Protein AF-A0A6G3DF22-F1 (afdb_monomer_lite)

Secondary structure (DSSP, 8-state):
---HHHHHHHHHHHHHHHHHHHHHHT-GGGGGG------HHHHHHHHHHTTSTTSSGGG--HHHHHHHHHHHHHHHHHHHHHHHTT----GGGG--------

Foldseek 3Di:
DPDPVVVVVVVVVVLVVVLCVCQVVVVVVCVVSHDDDDDCVVVVVCVLQPPHLVNDPVSDDPVQVVVQVVVLVVQQVVVVVCVVVVNDDDPCSNRRHRDDDD

pLDDT: mean 96.79, std 4.14, range [60.28, 98.56]

Structure (mmCIF, N/CA/C/O backbone):
data_AF-A0A6G3DF22-F1
#
_entry.id   AF-A0A6G3DF22-F1
#
loop_
_atom_site.group_PDB
_atom_site.id
_atom_site.type_symbol
_atom_site.label_atom_id
_atom_site.label_alt_id
_atom_site.label_comp_id
_atom_site.label_asym_id
_atom_site.label_entity_id
_atom_site.label_seq_id
_atom_site.pdbx_PDB_ins_code
_atom_site.Cartn_x
_atom_site.Cartn_y
_atom_site.Cartn_z
_atom_site.occupancy
_atom_site.B_iso_or_equiv
_atom_site.auth_seq_id
_atom_site.auth_comp_id
_atom_site.auth_asym_id
_atom_site.auth_atom_id
_atom_site.pdbx_PDB_model_num
ATOM 1 N N . GLU A 1 1 ? 31.632 -1.749 -29.459 1.00 60.28 1 GLU A N 1
ATOM 2 C CA . GLU A 1 1 ? 31.297 -2.636 -28.327 1.00 60.28 1 GLU A CA 1
ATOM 3 C C . GLU A 1 1 ? 31.642 -4.066 -28.726 1.00 60.28 1 GLU A C 1
ATOM 5 O O . GLU A 1 1 ? 31.122 -4.521 -29.737 1.00 60.28 1 GLU A O 1
ATOM 10 N N . ALA A 1 2 ? 32.613 -4.696 -28.055 1.00 81.75 2 ALA A N 1
ATOM 11 C CA . ALA A 1 2 ? 33.258 -5.930 -28.532 1.0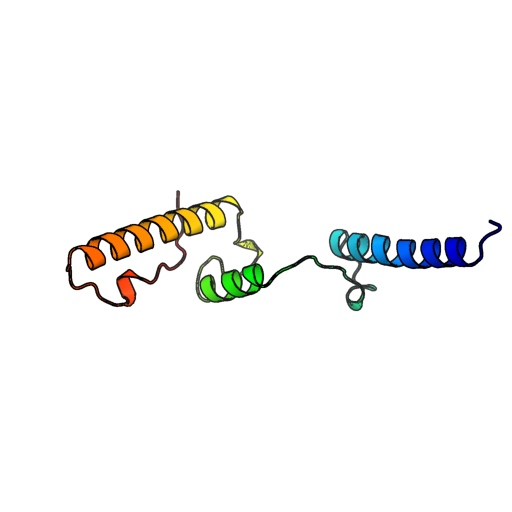0 81.75 2 ALA A CA 1
ATOM 12 C C . ALA A 1 2 ? 32.647 -7.225 -27.968 1.00 81.75 2 ALA A C 1
ATOM 14 O O . ALA A 1 2 ? 32.858 -8.284 -28.548 1.00 81.75 2 ALA A O 1
ATOM 15 N N . ASP A 1 3 ? 31.877 -7.147 -26.876 1.00 94.69 3 ASP A N 1
ATOM 16 C CA . ASP A 1 3 ? 31.171 -8.294 -26.297 1.00 94.69 3 ASP A CA 1
ATOM 17 C C . ASP A 1 3 ? 29.690 -8.301 -26.734 1.00 94.69 3 ASP A C 1
ATOM 19 O O . ASP A 1 3 ? 28.911 -7.439 -26.303 1.00 94.69 3 ASP A O 1
ATOM 23 N N . PRO A 1 4 ? 29.264 -9.274 -27.562 1.00 95.94 4 PRO A N 1
ATOM 24 C CA . PRO A 1 4 ? 27.869 -9.423 -27.967 1.00 95.94 4 PRO A CA 1
ATOM 25 C C . PRO A 1 4 ? 26.901 -9.610 -26.790 1.00 95.94 4 PRO A C 1
ATOM 27 O O . PRO A 1 4 ? 25.755 -9.162 -26.870 1.00 95.94 4 PRO A O 1
ATOM 30 N N . ARG A 1 5 ? 27.337 -10.233 -25.684 1.00 96.62 5 ARG A N 1
ATOM 31 C CA . ARG A 1 5 ? 26.498 -10.417 -24.488 1.00 96.62 5 ARG A CA 1
ATOM 32 C C . ARG A 1 5 ? 26.262 -9.097 -23.774 1.00 96.62 5 ARG A C 1
ATOM 34 O O . ARG A 1 5 ? 25.133 -8.826 -23.367 1.00 96.62 5 ARG A O 1
ATOM 41 N N . HIS A 1 6 ? 27.292 -8.260 -23.673 1.00 96.12 6 HIS A N 1
ATOM 42 C CA . HIS A 1 6 ? 27.157 -6.923 -23.107 1.00 96.12 6 HIS A CA 1
ATOM 43 C C . HIS A 1 6 ? 26.160 -6.074 -23.905 1.00 96.12 6 HIS A C 1
ATOM 45 O O . HIS A 1 6 ? 25.215 -5.532 -23.330 1.00 96.12 6 HIS A O 1
ATOM 51 N N . ARG A 1 7 ? 26.288 -6.057 -25.238 1.00 95.69 7 ARG A N 1
ATOM 52 C CA . ARG A 1 7 ? 25.348 -5.345 -26.116 1.00 95.69 7 ARG A CA 1
ATOM 53 C C . ARG A 1 7 ? 23.905 -5.833 -25.932 1.00 95.69 7 ARG A C 1
ATOM 55 O O . ARG A 1 7 ? 22.986 -5.021 -25.850 1.00 95.69 7 ARG A O 1
ATOM 62 N N . MET A 1 8 ? 23.693 -7.147 -25.822 1.00 97.69 8 MET A N 1
ATOM 63 C CA . MET A 1 8 ? 22.368 -7.724 -25.560 1.00 97.69 8 MET A CA 1
ATOM 64 C C . MET A 1 8 ? 21.807 -7.287 -24.197 1.00 97.69 8 MET A C 1
ATOM 66 O O . MET A 1 8 ? 20.649 -6.878 -24.107 1.00 97.69 8 MET A O 1
ATOM 70 N N . ALA A 1 9 ? 22.631 -7.299 -23.146 1.00 97.94 9 ALA A N 1
ATOM 71 C CA . ALA A 1 9 ? 22.222 -6.844 -21.820 1.00 97.94 9 ALA A CA 1
ATOM 72 C C . ALA A 1 9 ? 21.802 -5.364 -21.817 1.00 97.94 9 ALA A C 1
ATOM 74 O O . ALA A 1 9 ? 20.840 -5.005 -21.137 1.00 97.94 9 ALA A O 1
ATOM 75 N N . LEU A 1 10 ? 22.467 -4.501 -22.595 1.00 97.06 10 LEU A N 1
ATOM 76 C CA . LEU A 1 10 ? 22.072 -3.095 -22.733 1.00 97.06 10 LEU A CA 1
ATOM 77 C C . LEU A 1 10 ? 20.679 -2.937 -23.358 1.00 97.06 10 LEU A C 1
ATOM 79 O O . LEU A 1 10 ? 19.885 -2.137 -22.863 1.00 97.06 10 LEU A O 1
ATOM 83 N N . VAL A 1 11 ? 20.349 -3.737 -24.376 1.00 97.31 11 VAL A N 1
ATOM 84 C CA . VAL A 1 11 ? 19.007 -3.747 -24.985 1.00 97.31 11 VAL A CA 1
ATOM 85 C C . VAL A 1 11 ? 17.944 -4.200 -23.975 1.00 97.31 11 VAL A C 1
ATOM 87 O O . VAL A 1 11 ? 16.896 -3.566 -23.860 1.00 97.31 11 VAL A O 1
ATOM 90 N N . PHE A 1 12 ? 18.215 -5.236 -23.173 1.00 98.19 12 PHE A N 1
ATOM 91 C CA . PHE A 1 12 ? 17.284 -5.673 -22.122 1.00 98.19 12 PHE A CA 1
ATOM 92 C C . PHE A 1 12 ? 17.109 -4.621 -21.023 1.00 98.19 12 PHE A C 1
ATOM 94 O O . PHE A 1 12 ? 15.989 -4.351 -20.588 1.00 98.19 12 PHE A O 1
ATOM 101 N N . ARG A 1 13 ? 18.198 -3.972 -20.599 1.00 97.81 13 ARG A N 1
ATOM 102 C CA . ARG A 1 13 ? 18.151 -2.891 -19.605 1.00 97.81 13 ARG A CA 1
ATOM 103 C C . ARG A 1 13 ? 17.375 -1.678 -20.099 1.00 97.81 13 ARG A C 1
ATOM 105 O O . ARG A 1 13 ? 16.715 -1.037 -19.285 1.00 97.81 13 ARG A O 1
ATOM 112 N N . TRP A 1 14 ? 17.419 -1.375 -21.398 1.00 97.94 14 TRP A N 1
ATOM 113 C CA . TRP A 1 14 ? 16.572 -0.335 -21.977 1.00 97.94 14 TRP A CA 1
ATOM 114 C C . TRP A 1 14 ? 15.089 -0.644 -21.750 1.00 97.94 14 TRP A C 1
ATOM 116 O O . TRP A 1 14 ? 14.366 0.234 -21.285 1.00 97.94 14 TRP A O 1
ATOM 126 N N . TYR A 1 15 ? 14.648 -1.882 -21.993 1.00 98.19 15 TYR A N 1
ATOM 127 C CA . TYR A 1 15 ? 13.255 -2.273 -21.765 1.00 98.19 15 TYR A CA 1
ATOM 128 C C . TYR A 1 15 ? 12.890 -2.231 -20.277 1.00 98.19 15 TYR A C 1
ATOM 130 O O . TYR A 1 15 ? 11.910 -1.592 -19.907 1.00 98.19 15 TYR A O 1
ATOM 138 N N . LEU A 1 16 ? 13.715 -2.825 -19.408 1.00 97.62 16 LEU A N 1
ATOM 139 C CA . LEU A 1 16 ? 13.482 -2.814 -17.958 1.00 97.62 16 LEU A CA 1
ATOM 140 C C . LEU A 1 16 ? 13.405 -1.379 -17.407 1.00 97.62 16 LEU A C 1
ATOM 142 O O . LEU A 1 16 ? 12.473 -1.046 -16.684 1.00 97.62 16 LEU A O 1
ATOM 146 N N . GLY A 1 17 ? 14.318 -0.493 -17.811 1.00 96.75 17 GLY A N 1
ATOM 147 C CA . GLY A 1 17 ? 14.272 0.916 -17.412 1.00 96.75 17 GLY A CA 1
ATOM 148 C C . GLY A 1 17 ? 13.067 1.669 -17.987 1.00 96.75 17 GLY A C 1
ATOM 149 O O . GLY A 1 17 ? 12.440 2.466 -17.288 1.00 96.75 17 GLY A O 1
ATOM 150 N N . SER A 1 18 ? 12.714 1.405 -19.247 1.00 98.00 18 SER A N 1
ATOM 151 C CA . SER A 1 18 ? 11.594 2.078 -19.916 1.00 98.00 18 SER A CA 1
ATOM 152 C C . SER A 1 18 ? 10.239 1.629 -19.367 1.00 98.00 18 SER A C 1
ATOM 154 O O . SER A 1 18 ? 9.378 2.476 -19.164 1.00 98.00 18 SER A O 1
ATOM 156 N N . SER A 1 19 ? 10.078 0.347 -19.026 1.00 98.00 19 SER A N 1
ATOM 157 C CA . SER A 1 19 ? 8.850 -0.225 -18.447 1.00 98.00 19 SER A CA 1
ATOM 158 C C . SER A 1 19 ? 8.407 0.461 -17.148 1.00 98.00 19 SER A C 1
ATOM 160 O O . SER A 1 19 ? 7.218 0.720 -16.951 1.00 98.00 19 SER A O 1
ATOM 162 N N . SER A 1 20 ? 9.364 0.841 -16.294 1.00 97.25 20 SER A N 1
ATOM 163 C CA . SER A 1 20 ? 9.109 1.652 -15.097 1.00 97.25 20 SER A CA 1
ATOM 164 C C . SER A 1 20 ? 8.759 3.101 -15.456 1.00 97.25 20 SER A C 1
ATOM 166 O O . SER A 1 20 ? 7.819 3.675 -14.909 1.00 97.25 20 SER A O 1
ATOM 168 N N . ARG A 1 21 ? 9.487 3.708 -16.406 1.00 97.56 21 ARG A N 1
ATOM 169 C CA . ARG A 1 21 ? 9.238 5.093 -16.842 1.00 97.56 21 ARG A CA 1
ATOM 170 C C . ARG A 1 21 ? 7.848 5.258 -17.458 1.00 97.56 21 ARG A C 1
ATOM 172 O O . ARG A 1 21 ? 7.166 6.215 -17.115 1.00 97.56 21 ARG A O 1
ATOM 179 N N . TRP A 1 22 ? 7.428 4.336 -18.323 1.00 98.31 22 TRP A N 1
ATOM 180 C CA . TRP A 1 22 ? 6.117 4.371 -18.975 1.00 98.31 22 TRP A CA 1
ATOM 181 C C . TRP A 1 22 ? 4.969 4.325 -17.968 1.00 98.31 22 TRP A C 1
ATOM 183 O O . TRP A 1 22 ? 3.986 5.040 -18.151 1.00 98.31 22 TRP A O 1
ATOM 193 N N . ALA A 1 23 ? 5.117 3.552 -16.888 1.00 97.56 23 ALA A N 1
ATOM 194 C CA . ALA A 1 23 ? 4.143 3.514 -15.804 1.00 97.56 23 ALA A CA 1
ATOM 195 C C . ALA A 1 23 ? 4.057 4.856 -15.054 1.00 97.56 23 ALA A C 1
ATOM 197 O O . ALA A 1 23 ? 2.960 5.322 -14.764 1.00 97.56 23 ALA A O 1
ATOM 198 N N . ILE A 1 24 ? 5.199 5.503 -14.783 1.00 96.94 24 ILE A N 1
ATOM 199 C CA . ILE A 1 24 ? 5.265 6.804 -14.091 1.00 96.94 24 ILE A CA 1
ATOM 200 C C . ILE A 1 24 ? 4.646 7.922 -14.936 1.00 96.94 24 ILE A C 1
ATOM 202 O O . ILE A 1 24 ? 3.907 8.752 -14.414 1.00 96.94 24 ILE A O 1
ATOM 206 N N . THR A 1 25 ? 4.957 7.966 -16.233 1.00 97.50 25 THR A N 1
ATOM 207 C CA . THR A 1 25 ? 4.470 9.027 -17.128 1.00 97.50 25 THR A CA 1
ATOM 208 C C . THR A 1 25 ? 3.066 8.764 -17.666 1.00 97.50 25 THR A C 1
ATOM 210 O O . THR A 1 25 ? 2.506 9.636 -18.321 1.00 97.50 25 THR A O 1
ATOM 213 N N . GLY A 1 26 ? 2.505 7.572 -17.437 1.00 96.50 26 GLY A N 1
ATOM 214 C CA . GLY A 1 26 ? 1.188 7.193 -17.944 1.00 96.50 26 GLY A CA 1
ATOM 215 C C . GLY A 1 26 ? 1.142 7.026 -19.466 1.00 96.50 26 GLY A C 1
ATOM 216 O O . GLY A 1 26 ? 0.140 7.373 -20.088 1.00 96.50 26 GLY A O 1
ATOM 217 N N . GLU A 1 27 ? 2.209 6.501 -20.085 1.00 97.44 27 GLU A N 1
ATOM 218 C CA . GLU A 1 27 ? 2.245 6.250 -21.534 1.00 97.44 27 GLU A CA 1
ATOM 219 C C . GLU A 1 27 ? 1.242 5.152 -21.917 1.00 97.44 27 GLU A C 1
ATOM 221 O O . GLU A 1 27 ? 1.507 3.956 -21.759 1.00 97.44 27 GLU A O 1
ATOM 226 N N . SER A 1 28 ? 0.051 5.554 -22.357 1.00 96.94 28 SER A N 1
ATOM 227 C CA . SER A 1 28 ? -1.081 4.646 -22.565 1.00 96.94 28 SER A CA 1
ATOM 228 C C . SER A 1 28 ? -0.826 3.590 -23.644 1.00 96.94 28 SER A C 1
ATOM 230 O O . SER A 1 28 ? -1.284 2.454 -23.493 1.00 96.94 28 SER A O 1
ATOM 232 N N . ALA A 1 29 ? -0.023 3.903 -24.670 1.00 97.94 29 ALA A N 1
ATOM 233 C CA . ALA A 1 29 ? 0.326 2.955 -25.730 1.00 97.94 29 ALA A CA 1
ATOM 234 C C . ALA A 1 29 ? 1.187 1.784 -25.220 1.00 97.94 29 ALA A C 1
ATOM 236 O O . ALA A 1 29 ? 1.285 0.749 -25.875 1.00 97.94 29 ALA A O 1
ATOM 237 N N . ARG A 1 30 ? 1.801 1.937 -24.039 1.00 97.69 30 ARG A N 1
ATOM 238 C CA . ARG A 1 30 ? 2.687 0.956 -23.395 1.00 97.69 30 ARG A CA 1
ATOM 239 C C . ARG A 1 30 ? 2.095 0.348 -22.127 1.00 97.69 30 ARG A C 1
ATOM 241 O O . ARG A 1 30 ? 2.824 -0.251 -21.347 1.00 97.69 30 ARG A O 1
ATOM 248 N N . ARG A 1 31 ? 0.781 0.456 -21.907 1.00 97.50 31 ARG A N 1
ATOM 249 C CA . ARG A 1 31 ? 0.124 -0.007 -20.669 1.00 97.50 31 ARG A CA 1
ATOM 250 C C . ARG A 1 31 ? 0.406 -1.475 -20.317 1.00 97.50 31 ARG A C 1
ATOM 252 O O . ARG A 1 31 ? 0.543 -1.793 -19.140 1.00 97.50 31 ARG A O 1
ATOM 259 N N . ALA A 1 32 ? 0.494 -2.358 -21.312 1.00 97.75 32 ALA A N 1
ATOM 260 C CA . ALA A 1 32 ? 0.817 -3.773 -21.097 1.00 97.75 32 ALA A CA 1
ATOM 261 C C . ALA A 1 32 ? 2.264 -3.999 -20.616 1.00 97.75 32 ALA A C 1
ATOM 263 O O . ALA A 1 32 ? 2.539 -4.997 -19.958 1.00 97.75 32 ALA A O 1
ATOM 264 N N . ASP A 1 33 ? 3.160 -3.050 -20.898 1.00 98.06 33 ASP A N 1
ATOM 265 C CA . ASP A 1 33 ? 4.578 -3.096 -20.543 1.00 98.06 33 ASP A CA 1
ATOM 266 C C . ASP A 1 33 ? 4.858 -2.411 -19.193 1.00 98.06 33 ASP A C 1
ATOM 268 O O . ASP A 1 33 ? 6.016 -2.220 -18.829 1.00 98.06 33 ASP A O 1
ATOM 272 N N . TYR A 1 34 ? 3.836 -1.979 -18.446 1.00 98.38 34 TYR A N 1
ATOM 273 C CA . TYR A 1 34 ? 4.048 -1.272 -17.185 1.00 98.38 34 TYR A CA 1
ATOM 274 C C . TYR A 1 34 ? 4.669 -2.184 -16.136 1.00 98.38 34 TYR A C 1
ATOM 276 O O . TYR A 1 34 ? 4.078 -3.170 -15.695 1.00 98.38 34 TYR A O 1
ATOM 284 N N . GLN A 1 35 ? 5.838 -1.780 -15.654 1.00 98.19 35 GLN A N 1
ATOM 285 C CA . GLN A 1 35 ? 6.444 -2.396 -14.489 1.00 98.19 35 GLN A CA 1
ATOM 286 C C . GLN A 1 35 ? 5.968 -1.667 -13.229 1.00 98.19 35 GLN A C 1
ATOM 288 O O . GLN A 1 35 ? 6.522 -0.644 -12.835 1.00 98.19 35 GLN A O 1
ATOM 293 N N . ILE A 1 36 ? 4.927 -2.206 -12.591 1.00 96.62 36 ILE A N 1
ATOM 294 C CA . ILE A 1 36 ? 4.376 -1.689 -11.332 1.00 96.62 36 ILE A CA 1
ATOM 295 C C . ILE A 1 36 ? 4.876 -2.561 -10.187 1.00 96.62 36 ILE A C 1
ATOM 297 O O . ILE A 1 36 ? 4.613 -3.761 -10.137 1.00 96.62 36 ILE A O 1
ATOM 301 N N . TRP A 1 37 ? 5.592 -1.949 -9.252 1.00 96.12 37 TRP A N 1
ATOM 302 C CA . TRP A 1 37 ? 6.124 -2.649 -8.093 1.00 96.12 37 TRP A CA 1
ATOM 303 C C . TRP A 1 37 ? 5.029 -2.727 -7.033 1.00 96.12 37 TRP A C 1
ATOM 305 O O . TRP A 1 37 ? 4.651 -1.717 -6.439 1.00 96.12 37 TRP A O 1
ATOM 315 N N . CYS A 1 38 ? 4.494 -3.920 -6.796 1.00 96.62 38 CYS A N 1
ATOM 316 C CA . CYS A 1 38 ? 3.512 -4.147 -5.746 1.00 96.62 38 CYS A CA 1
ATOM 317 C C . CYS A 1 38 ? 3.680 -5.536 -5.124 1.00 96.62 38 CYS A C 1
ATOM 319 O O . CYS A 1 38 ? 4.225 -6.456 -5.730 1.00 96.62 38 CYS A O 1
ATOM 321 N N . GLY A 1 39 ? 3.226 -5.667 -3.879 1.00 96.38 39 GLY A N 1
ATOM 322 C CA . GLY A 1 39 ? 3.244 -6.921 -3.133 1.00 96.38 39 GLY A CA 1
ATOM 323 C C . GLY A 1 39 ? 1.857 -7.296 -2.608 1.00 96.38 39 GLY A C 1
ATOM 324 O O . GLY A 1 39 ? 0.912 -6.506 -2.716 1.00 96.38 39 GLY A O 1
ATOM 325 N N . PRO A 1 40 ? 1.723 -8.469 -1.965 1.00 98.12 40 PRO A N 1
ATOM 326 C CA . PRO A 1 40 ? 0.443 -8.963 -1.449 1.00 98.12 40 PRO A CA 1
ATOM 327 C C . PRO A 1 40 ? -0.196 -8.030 -0.408 1.00 98.12 40 PRO A C 1
ATOM 329 O O . PRO A 1 40 ? -1.420 -8.019 -0.271 1.00 98.12 40 PRO A O 1
ATOM 332 N N . ALA A 1 41 ? 0.607 -7.200 0.271 1.00 97.56 41 ALA A N 1
ATOM 333 C CA . ALA A 1 41 ? 0.131 -6.168 1.191 1.00 97.56 41 ALA A CA 1
ATOM 334 C C . ALA A 1 41 ? -0.857 -5.192 0.529 1.00 97.56 41 ALA A C 1
ATOM 336 O O . ALA A 1 41 ? -1.848 -4.825 1.150 1.00 97.56 41 ALA A O 1
ATOM 337 N N . MET A 1 42 ? -0.654 -4.840 -0.748 1.00 97.69 42 MET A N 1
ATOM 338 C CA . MET A 1 42 ? -1.583 -3.975 -1.487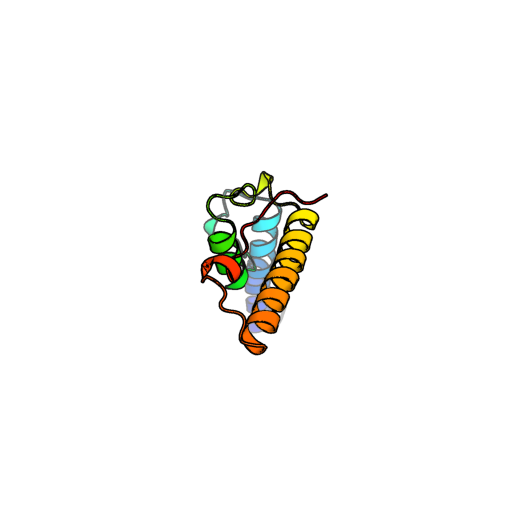 1.00 97.69 42 MET A CA 1
ATOM 339 C C . MET A 1 42 ? -2.955 -4.644 -1.659 1.00 97.69 42 MET A C 1
ATOM 341 O O . MET A 1 42 ? -3.992 -4.010 -1.487 1.00 97.69 42 MET A O 1
ATOM 345 N N . GLY A 1 43 ? -2.976 -5.950 -1.943 1.00 97.62 43 GLY A N 1
ATOM 346 C CA . GLY A 1 43 ? -4.216 -6.722 -2.040 1.00 97.62 43 GLY A CA 1
ATOM 347 C C . GLY A 1 43 ? -4.921 -6.888 -0.691 1.00 97.62 43 GLY A C 1
ATOM 348 O O . GLY A 1 43 ? -6.146 -6.799 -0.627 1.00 97.62 43 GLY A O 1
ATOM 349 N N . ALA A 1 44 ? -4.161 -7.094 0.389 1.00 98.06 44 ALA A N 1
ATOM 350 C CA . ALA A 1 44 ? -4.703 -7.135 1.747 1.00 98.06 44 ALA A CA 1
ATOM 351 C C . ALA A 1 44 ? -5.315 -5.786 2.151 1.00 98.06 44 ALA A C 1
ATOM 353 O O . ALA A 1 44 ? -6.451 -5.757 2.619 1.00 98.06 44 ALA A O 1
ATOM 354 N N . PHE A 1 45 ? -4.611 -4.683 1.880 1.00 98.31 45 PHE A N 1
ATOM 355 C CA . PHE A 1 45 ? -5.115 -3.327 2.085 1.00 98.31 45 PHE A CA 1
ATOM 356 C C . PHE A 1 45 ? -6.404 -3.079 1.292 1.00 98.31 45 PHE A C 1
ATOM 358 O O . PHE A 1 45 ? -7.386 -2.631 1.869 1.00 98.31 45 PHE A O 1
ATOM 365 N N . ASN A 1 46 ? -6.446 -3.430 0.000 1.00 98.06 46 ASN A N 1
ATOM 366 C CA . ASN A 1 46 ? -7.640 -3.234 -0.829 1.00 98.06 46 ASN A CA 1
ATOM 367 C C . ASN A 1 46 ? -8.864 -3.993 -0.290 1.00 98.06 46 ASN A C 1
ATOM 369 O O . ASN A 1 46 ? -9.968 -3.461 -0.333 1.00 98.06 46 ASN A O 1
ATOM 373 N N . ARG A 1 47 ? -8.684 -5.217 0.232 1.00 97.94 47 ARG A N 1
ATOM 374 C CA . ARG A 1 47 ? -9.779 -5.973 0.867 1.00 97.94 47 ARG A CA 1
ATOM 375 C C . ARG A 1 47 ? -10.232 -5.339 2.176 1.00 97.94 47 ARG A C 1
ATOM 377 O O . ARG A 1 47 ? -11.427 -5.250 2.411 1.00 97.94 47 ARG A O 1
ATOM 384 N N . TRP A 1 48 ? -9.289 -4.902 3.006 1.00 97.88 48 TRP A N 1
ATOM 385 C CA . TRP A 1 48 ? -9.589 -4.231 4.272 1.00 97.88 48 TRP A CA 1
ATOM 386 C C . TRP A 1 48 ? -10.279 -2.871 4.072 1.00 97.88 48 TRP A C 1
ATOM 388 O O . TRP A 1 48 ? -11.157 -2.511 4.846 1.00 97.88 48 TRP A O 1
ATOM 398 N N . ALA A 1 49 ? -9.930 -2.142 3.009 1.00 97.94 49 ALA A N 1
ATOM 399 C CA . ALA A 1 49 ? -10.522 -0.850 2.665 1.00 97.94 49 ALA A CA 1
ATOM 400 C C . ALA A 1 49 ? -11.858 -0.949 1.900 1.00 97.94 49 ALA A C 1
ATOM 402 O O . ALA A 1 49 ? -12.520 0.074 1.704 1.00 97.94 49 ALA A O 1
ATOM 403 N N . ALA A 1 50 ? -12.257 -2.137 1.438 1.00 97.75 50 ALA A N 1
ATOM 404 C CA . ALA A 1 50 ? -13.463 -2.317 0.634 1.00 97.75 50 ALA A CA 1
ATOM 405 C C . ALA A 1 50 ? -14.722 -1.857 1.392 1.00 97.75 50 ALA A C 1
ATOM 407 O O . ALA A 1 50 ? -14.900 -2.168 2.566 1.00 97.75 50 ALA A O 1
ATOM 408 N N . GLY A 1 51 ? -15.597 -1.105 0.716 1.00 97.06 51 GLY A N 1
ATOM 409 C CA . GLY A 1 51 ? -16.815 -0.554 1.324 1.00 97.06 51 GLY A CA 1
ATOM 410 C C . GLY A 1 51 ? -16.591 0.645 2.255 1.00 97.06 51 GLY A C 1
ATOM 411 O O . GLY A 1 51 ? -17.538 1.086 2.898 1.00 97.06 51 GLY A O 1
ATOM 412 N N . THR A 1 52 ? -15.370 1.187 2.326 1.00 97.69 52 THR A N 1
ATOM 413 C CA . THR A 1 52 ? -15.037 2.375 3.135 1.00 97.69 52 THR A CA 1
ATOM 414 C C . THR A 1 52 ? -14.644 3.566 2.265 1.00 97.69 52 THR A C 1
ATOM 416 O O . THR A 1 52 ? -14.455 3.426 1.056 1.00 97.69 52 THR A O 1
ATOM 419 N N . PHE A 1 53 ? -14.436 4.735 2.878 1.00 97.56 53 PHE A N 1
ATOM 420 C CA . PHE A 1 53 ? -13.933 5.917 2.169 1.00 97.56 53 PHE A CA 1
ATOM 421 C C . PHE A 1 53 ? -12.550 5.694 1.527 1.00 97.56 53 PHE A C 1
ATOM 423 O O . PHE A 1 53 ? -12.230 6.354 0.548 1.00 97.56 53 PHE A O 1
ATOM 430 N N . LEU A 1 54 ? -11.746 4.737 2.015 1.00 98.00 54 LEU A N 1
ATOM 431 C CA . LEU A 1 54 ? -10.442 4.387 1.432 1.00 98.00 54 LEU A CA 1
ATOM 432 C C . LEU A 1 54 ? -10.537 3.419 0.239 1.00 98.00 54 LEU A C 1
ATOM 434 O O . LEU A 1 54 ? -9.501 3.061 -0.333 1.00 98.00 54 LEU A O 1
ATOM 438 N N . ALA A 1 55 ? -11.739 2.973 -0.144 1.00 97.88 55 ALA A N 1
ATOM 439 C CA . ALA A 1 55 ? -11.920 2.031 -1.247 1.00 97.88 55 ALA A CA 1
ATOM 440 C C . ALA A 1 55 ? -11.345 2.582 -2.562 1.00 97.88 55 ALA A C 1
ATOM 442 O O . ALA A 1 55 ? -10.609 1.872 -3.249 1.00 97.88 55 ALA A O 1
ATOM 443 N N . GLU A 1 56 ? -11.576 3.863 -2.852 1.00 97.25 56 GLU A N 1
ATOM 444 C CA . GLU A 1 56 ? -11.165 4.502 -4.103 1.00 97.25 56 GLU A CA 1
ATOM 445 C C . GLU A 1 56 ? -9.808 5.223 -3.982 1.00 97.25 56 GLU A C 1
ATOM 447 O O . GLU A 1 56 ? -9.605 5.990 -3.036 1.00 97.25 56 GLU A O 1
ATOM 452 N N . PRO A 1 57 ? -8.864 5.046 -4.934 1.00 95.94 57 PRO A N 1
ATOM 453 C CA . PRO A 1 57 ? -7.538 5.664 -4.870 1.00 95.94 57 PRO A CA 1
ATOM 454 C C . PRO A 1 57 ? -7.502 7.184 -4.633 1.00 95.94 57 PRO A C 1
ATOM 456 O O . PRO A 1 57 ? -6.646 7.611 -3.860 1.00 95.94 57 PRO A O 1
ATOM 459 N N . PRO A 1 58 ? -8.403 8.014 -5.202 1.00 96.81 58 PRO A N 1
ATOM 460 C CA . PRO A 1 58 ? -8.395 9.459 -4.951 1.00 96.81 58 PRO A CA 1
ATOM 461 C C . PRO A 1 58 ? -8.618 9.856 -3.484 1.00 96.81 58 PRO A C 1
ATOM 463 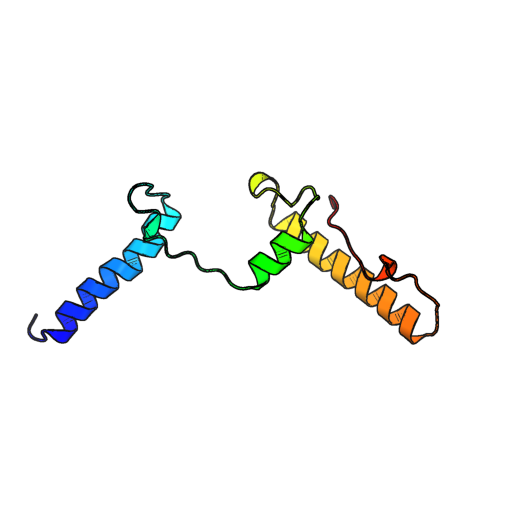O O . PRO A 1 58 ? -8.217 10.940 -3.078 1.00 96.81 58 PRO A O 1
ATOM 466 N N . HIS A 1 59 ? -9.226 8.981 -2.680 1.00 95.88 59 HIS A N 1
ATOM 467 C CA . HIS A 1 59 ? -9.513 9.224 -1.263 1.00 95.88 59 HIS A CA 1
ATOM 468 C C . HIS A 1 59 ? -8.389 8.714 -0.345 1.00 95.88 59 HIS A C 1
ATOM 470 O O . HIS A 1 59 ? -8.405 8.924 0.869 1.00 95.88 59 HIS A O 1
ATOM 476 N N . ARG A 1 60 ? -7.386 8.032 -0.912 1.00 97.38 60 ARG A N 1
ATOM 477 C CA . ARG A 1 60 ? -6.272 7.436 -0.176 1.00 97.38 60 ARG A CA 1
ATOM 478 C C . ARG A 1 60 ? -5.171 8.463 0.051 1.00 97.38 60 ARG A C 1
ATOM 480 O O . ARG A 1 60 ? -4.244 8.581 -0.747 1.00 97.38 60 ARG A O 1
ATOM 487 N N . SER A 1 61 ? -5.231 9.172 1.174 1.00 97.94 61 SER A N 1
ATOM 488 C CA . SER A 1 61 ? -4.078 9.941 1.649 1.00 97.94 61 SER A CA 1
ATOM 489 C C . SER A 1 61 ? -3.150 9.063 2.491 1.00 97.94 61 SER A C 1
ATOM 491 O O . SER A 1 61 ? -3.598 8.207 3.258 1.00 97.94 61 SER A O 1
ATOM 493 N N . VAL A 1 62 ? -1.837 9.289 2.370 1.00 98.00 62 VAL A N 1
ATOM 494 C CA . VAL A 1 62 ? -0.825 8.567 3.162 1.00 98.00 62 VAL A CA 1
ATOM 495 C C . VAL A 1 62 ? -1.096 8.726 4.661 1.00 98.00 62 VAL A C 1
ATOM 497 O O . VAL A 1 62 ? -1.008 7.752 5.404 1.00 98.00 62 VAL A O 1
ATOM 500 N N . THR A 1 63 ? -1.498 9.926 5.091 1.00 98.06 63 THR A N 1
ATOM 501 C CA . THR A 1 63 ? -1.835 10.228 6.487 1.00 98.06 63 THR A CA 1
ATOM 502 C C . THR A 1 63 ? -3.025 9.411 6.982 1.00 98.06 63 THR A C 1
ATOM 504 O O . THR A 1 63 ? -2.906 8.750 8.009 1.00 98.06 63 THR A O 1
ATOM 507 N N . GLN A 1 64 ? -4.148 9.387 6.249 1.00 98.00 64 GLN A N 1
ATOM 508 C CA . GLN A 1 64 ? -5.325 8.611 6.664 1.00 98.00 64 GLN A CA 1
ATOM 509 C C . GLN A 1 64 ? -5.022 7.116 6.729 1.00 98.00 64 GLN A C 1
ATOM 511 O O . GLN A 1 64 ? -5.441 6.449 7.673 1.00 98.00 64 GLN A O 1
ATOM 516 N N . ILE A 1 65 ? -4.265 6.592 5.760 1.00 98.38 65 ILE A N 1
ATOM 517 C CA . ILE A 1 65 ? -3.859 5.185 5.760 1.00 98.38 65 ILE A CA 1
ATOM 518 C C . ILE A 1 65 ? -3.003 4.878 6.990 1.00 98.38 65 ILE A C 1
ATOM 520 O O . ILE A 1 65 ? -3.297 3.929 7.714 1.00 98.38 65 ILE A O 1
ATOM 524 N N . ALA A 1 66 ? -1.972 5.683 7.250 1.00 98.44 66 ALA A N 1
ATOM 525 C CA . ALA A 1 66 ? -1.081 5.476 8.385 1.00 98.44 66 ALA A CA 1
ATOM 526 C C . ALA A 1 66 ? -1.834 5.542 9.722 1.00 98.44 66 ALA A C 1
ATOM 528 O O . ALA A 1 66 ? -1.686 4.640 10.547 1.00 98.44 66 ALA A O 1
ATOM 529 N N . LEU A 1 67 ? -2.682 6.558 9.914 1.00 98.44 67 LEU A N 1
ATOM 530 C CA . LEU A 1 67 ? -3.471 6.716 11.136 1.00 98.44 67 LEU A CA 1
ATOM 531 C C . LEU A 1 67 ? -4.427 5.542 11.350 1.00 98.44 67 LEU A C 1
ATOM 533 O O . LEU A 1 67 ? -4.466 4.991 12.444 1.00 98.44 67 LEU A O 1
ATOM 537 N N . ASN A 1 68 ? -5.143 5.100 10.313 1.00 98.56 68 ASN A N 1
ATOM 538 C CA . ASN A 1 68 ? -6.068 3.974 10.442 1.00 98.56 68 ASN A CA 1
ATOM 539 C C . ASN A 1 68 ? -5.346 2.647 10.718 1.00 98.56 68 ASN A C 1
ATOM 541 O O . ASN A 1 68 ? -5.859 1.820 11.469 1.00 98.56 68 ASN A O 1
ATOM 545 N N . LEU A 1 69 ? -4.153 2.434 10.153 1.00 98.44 69 LEU A N 1
ATOM 546 C CA . LEU A 1 69 ? -3.342 1.255 10.473 1.00 98.44 69 LEU A CA 1
ATOM 547 C C . LEU A 1 69 ? -2.873 1.272 11.934 1.00 98.44 69 LEU A C 1
ATOM 549 O O . LEU A 1 69 ? -2.947 0.244 12.606 1.00 98.44 69 LEU A O 1
ATOM 553 N N . LEU A 1 70 ? -2.418 2.425 12.436 1.00 98.56 70 LEU A N 1
ATOM 554 C CA . LEU A 1 70 ? -1.969 2.580 13.824 1.00 98.56 70 LEU A CA 1
ATOM 555 C C . LEU A 1 70 ? -3.126 2.446 14.820 1.00 98.56 70 LEU A C 1
ATOM 557 O O . LEU A 1 70 ? -3.025 1.684 15.780 1.00 98.56 70 LEU A O 1
ATOM 561 N N . GLU A 1 71 ? -4.236 3.135 14.569 1.00 98.44 71 GLU A N 1
ATOM 562 C CA . GLU A 1 71 ? -5.443 3.085 15.395 1.00 98.44 71 GLU A CA 1
ATOM 563 C C . GLU A 1 71 ? -6.052 1.676 15.404 1.00 98.44 71 GLU A C 1
ATOM 565 O O . GLU A 1 71 ? -6.412 1.147 16.461 1.00 98.44 71 GLU A O 1
ATOM 570 N 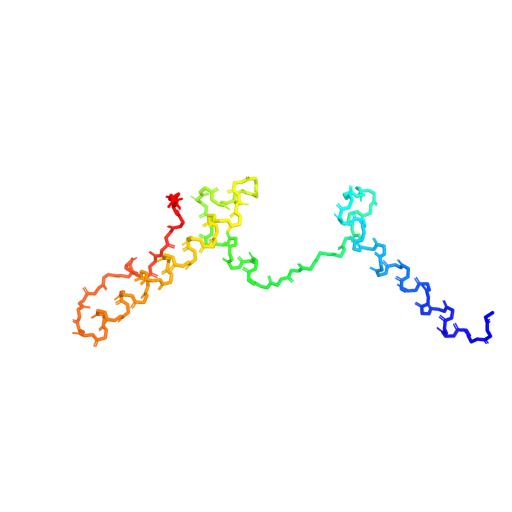N . GLY A 1 72 ? -6.107 1.023 14.239 1.00 98.06 72 GLY A N 1
ATOM 571 C CA . GLY A 1 72 ? -6.537 -0.364 14.127 1.00 9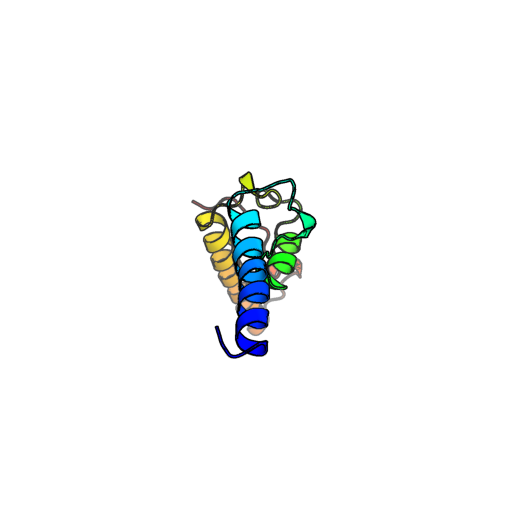8.06 72 GLY A CA 1
ATOM 572 C C . GLY A 1 72 ? -5.634 -1.306 14.916 1.00 98.06 72 GLY A C 1
ATOM 573 O O . GLY A 1 72 ? -6.125 -2.097 15.719 1.00 98.06 72 GLY A O 1
ATOM 574 N N . ALA A 1 73 ? -4.312 -1.184 14.776 1.00 98.38 73 ALA A N 1
ATOM 575 C CA . ALA A 1 73 ? -3.364 -1.987 15.546 1.00 98.38 73 ALA A CA 1
ATOM 576 C C . ALA A 1 73 ? -3.515 -1.776 17.063 1.00 98.38 73 ALA A C 1
ATOM 578 O O . ALA A 1 73 ? -3.527 -2.754 17.817 1.00 98.38 73 ALA A O 1
ATOM 579 N N . ALA A 1 74 ? -3.681 -0.532 17.520 1.00 98.44 74 ALA A N 1
ATOM 580 C CA . ALA A 1 74 ? -3.895 -0.210 18.930 1.00 98.44 74 ALA A CA 1
ATOM 581 C C . ALA A 1 74 ? -5.205 -0.816 19.464 1.00 98.44 74 ALA A C 1
ATOM 583 O O . ALA A 1 74 ? -5.205 -1.458 20.518 1.00 98.44 74 ALA A O 1
ATOM 584 N N . THR A 1 75 ? -6.297 -0.684 18.704 1.00 97.88 75 THR A N 1
ATOM 585 C CA . THR A 1 75 ? -7.619 -1.238 19.038 1.00 97.88 75 THR A CA 1
ATOM 586 C C . THR A 1 75 ? -7.560 -2.758 19.172 1.00 97.88 75 THR A C 1
ATOM 588 O O . THR A 1 75 ? -7.946 -3.311 20.203 1.00 97.88 75 THR A O 1
ATOM 591 N N . LEU A 1 76 ? -7.004 -3.442 18.168 1.00 97.94 76 LEU A N 1
ATOM 592 C CA . LEU A 1 76 ? -6.890 -4.900 18.160 1.00 97.94 76 LEU A CA 1
ATOM 593 C C . LEU A 1 76 ? -5.966 -5.410 19.269 1.00 97.94 76 LEU A C 1
ATOM 595 O O . LEU A 1 76 ? -6.262 -6.421 19.907 1.00 97.94 76 LEU A O 1
ATOM 599 N N . THR A 1 77 ? -4.875 -4.694 19.547 1.00 98.31 77 THR A N 1
ATOM 600 C CA . THR A 1 77 ? -3.964 -5.023 20.651 1.00 98.31 77 THR A CA 1
ATOM 601 C C . THR A 1 77 ? -4.671 -4.892 21.998 1.00 98.31 77 THR A C 1
ATOM 603 O O . THR A 1 77 ? -4.537 -5.772 22.849 1.00 98.31 77 THR A O 1
ATOM 606 N N . ARG A 1 78 ? -5.477 -3.841 22.195 1.00 98.31 78 ARG A N 1
ATOM 607 C CA . ARG A 1 78 ? -6.261 -3.656 23.423 1.00 98.31 78 ARG A CA 1
ATOM 608 C C . ARG A 1 78 ? -7.309 -4.754 23.599 1.00 98.31 78 ARG A C 1
ATOM 610 O O . ARG A 1 78 ? -7.408 -5.320 24.687 1.00 98.31 78 ARG A O 1
ATOM 617 N N . ALA A 1 79 ? -8.053 -5.083 22.542 1.00 98.06 79 ALA A N 1
ATOM 618 C CA . ALA A 1 79 ? -9.009 -6.188 22.555 1.00 98.06 79 ALA A CA 1
ATOM 619 C C . ALA A 1 79 ? -8.311 -7.518 22.886 1.00 98.06 79 ALA A C 1
ATOM 621 O O . ALA A 1 79 ? -8.771 -8.285 23.731 1.00 98.06 79 ALA A O 1
ATOM 622 N N . HIS A 1 80 ? -7.141 -7.765 22.292 1.00 97.69 80 HIS A N 1
ATOM 623 C CA . HIS A 1 80 ? -6.342 -8.946 22.596 1.00 97.69 80 HIS A CA 1
ATOM 624 C C . HIS A 1 80 ? -5.929 -9.006 24.073 1.00 97.69 80 HIS A C 1
ATOM 626 O O . HIS A 1 80 ? -6.146 -10.036 24.705 1.00 97.69 80 HIS A O 1
ATOM 632 N N . GLN A 1 81 ? -5.418 -7.912 24.650 1.00 98.25 81 GLN A N 1
ATOM 633 C CA . GLN A 1 81 ? -5.051 -7.843 26.072 1.00 98.25 81 GLN A CA 1
ATOM 634 C C . GLN A 1 81 ? -6.231 -8.169 26.999 1.00 98.25 81 GLN A C 1
ATOM 636 O O . GLN A 1 81 ? -6.108 -8.996 27.901 1.00 98.25 81 GLN A O 1
ATOM 641 N N . LEU A 1 82 ? -7.400 -7.571 26.756 1.00 98.12 82 LEU A N 1
ATOM 642 C CA . LEU A 1 82 ? -8.604 -7.843 27.548 1.00 98.12 82 LEU A CA 1
ATOM 643 C C . LEU A 1 82 ? -9.021 -9.317 27.457 1.00 98.12 82 LEU A C 1
ATOM 645 O O . LEU A 1 82 ? -9.320 -9.938 28.478 1.00 98.12 82 LEU A O 1
ATOM 649 N N . ARG A 1 83 ? -8.952 -9.909 26.257 1.00 97.12 83 ARG A N 1
ATOM 650 C CA . ARG A 1 83 ? -9.195 -11.344 26.064 1.00 97.12 83 ARG A CA 1
ATOM 651 C C . ARG A 1 83 ? -8.201 -12.201 26.849 1.00 97.12 83 ARG A C 1
ATOM 653 O O . ARG A 1 83 ? -8.609 -13.197 27.436 1.00 97.12 83 ARG A O 1
ATOM 660 N N . THR A 1 84 ? -6.918 -11.824 26.898 1.00 97.69 84 THR A N 1
ATOM 661 C CA . THR A 1 84 ? -5.916 -12.562 27.694 1.00 97.69 84 THR A CA 1
ATOM 662 C C . THR A 1 84 ? -6.179 -12.507 29.201 1.00 97.69 84 THR A C 1
ATOM 664 O O . THR A 1 84 ? -5.761 -13.415 29.912 1.00 97.69 84 THR A O 1
ATOM 667 N N . TYR A 1 85 ? -6.928 -11.509 29.683 1.00 97.75 85 TYR A N 1
ATOM 668 C CA . TYR A 1 85 ? -7.388 -11.417 31.074 1.00 97.75 85 TYR A CA 1
ATOM 669 C C . TYR A 1 85 ? -8.772 -12.042 31.319 1.00 97.75 85 TYR A C 1
ATOM 671 O O . TYR A 1 85 ? -9.342 -11.868 32.393 1.00 97.75 85 TYR A O 1
ATOM 679 N N . GLY A 1 86 ? -9.319 -12.782 30.350 1.00 97.50 86 GLY A N 1
ATOM 680 C CA . GLY A 1 86 ? -10.573 -13.524 30.510 1.00 97.50 86 GLY A CA 1
ATOM 681 C C . GLY A 1 86 ? -11.845 -12.708 30.272 1.00 97.50 86 GLY A C 1
ATOM 682 O O . GLY A 1 86 ? -12.936 -13.205 30.539 1.00 97.50 86 GLY A O 1
ATOM 683 N N . VAL A 1 87 ? -11.740 -11.480 29.751 1.00 97.81 87 VAL A N 1
ATOM 684 C CA . VAL A 1 87 ? -12.922 -10.692 29.372 1.00 97.81 87 VAL A CA 1
ATOM 685 C C . VAL A 1 87 ? -13.563 -11.311 28.118 1.00 97.81 87 VAL A C 1
ATOM 687 O O . VAL A 1 87 ? -12.876 -11.440 27.098 1.00 97.81 87 VAL A O 1
ATOM 690 N N . PRO A 1 88 ? -14.860 -11.680 28.145 1.00 95.81 88 PRO A N 1
ATOM 691 C CA . PRO A 1 88 ? -15.542 -12.218 26.974 1.00 95.81 88 PRO A CA 1
ATOM 692 C C . PRO A 1 88 ? -15.809 -11.088 25.977 1.00 95.81 88 PRO A C 1
ATOM 694 O O . PRO A 1 88 ? -16.702 -10.264 26.172 1.00 95.81 88 PRO A O 1
ATOM 697 N N . LEU A 1 89 ? -15.014 -11.038 24.910 1.00 96.62 89 LEU A N 1
ATOM 698 C CA . LEU A 1 89 ? -15.173 -10.054 23.844 1.00 96.62 89 LEU A CA 1
ATOM 699 C C . LEU A 1 89 ? -15.874 -10.664 22.624 1.00 96.62 89 LEU A C 1
ATOM 701 O O . LEU A 1 89 ? -15.534 -11.785 22.233 1.00 96.62 89 LEU A O 1
ATOM 705 N N . PRO A 1 90 ? -16.801 -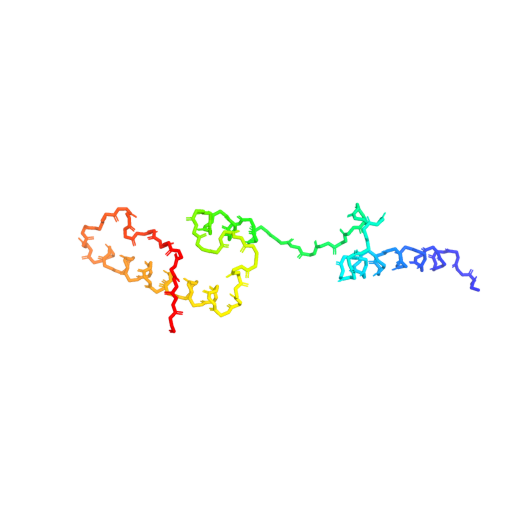9.925 21.992 1.00 96.12 90 PRO A N 1
ATOM 706 C CA . PRO A 1 90 ? -17.405 -10.338 20.732 1.00 96.12 90 PRO A CA 1
ATOM 707 C C . PRO A 1 90 ? -16.360 -10.336 19.602 1.00 96.12 90 PRO A C 1
ATOM 709 O O . PRO A 1 90 ? -15.328 -9.664 19.688 1.00 96.12 90 PRO A O 1
ATOM 712 N N . SER A 1 91 ? -16.611 -11.088 18.529 1.00 93.62 91 SER A N 1
ATOM 713 C CA . SER A 1 91 ? -15.677 -11.221 17.396 1.00 93.62 91 SER A CA 1
ATOM 714 C C . SER A 1 91 ? -15.381 -9.888 16.695 1.00 93.62 91 SER A C 1
ATOM 716 O O . SER A 1 91 ? -14.273 -9.636 16.222 1.00 93.62 91 SER A O 1
ATOM 718 N N . GLU A 1 92 ? -16.357 -8.993 16.725 1.00 94.94 92 GLU A N 1
ATOM 719 C CA . GLU A 1 92 ? -16.369 -7.648 16.176 1.00 94.94 92 GLU A CA 1
ATOM 720 C C . GLU A 1 92 ? -15.332 -6.754 16.865 1.00 94.94 92 GLU A C 1
ATOM 722 O O . GLU A 1 92 ? -14.770 -5.872 16.225 1.00 94.94 92 GLU A O 1
ATOM 727 N N . ALA A 1 93 ? -14.982 -7.030 18.131 1.00 95.50 93 ALA A N 1
ATOM 728 C CA . ALA A 1 93 ? -13.909 -6.324 18.837 1.00 95.50 93 ALA A CA 1
ATOM 729 C C . ALA A 1 93 ? -12.524 -6.550 18.198 1.00 95.50 93 ALA A C 1
ATOM 731 O O . ALA A 1 93 ? -11.589 -5.793 18.457 1.00 95.50 93 ALA A O 1
ATOM 732 N N . PHE A 1 94 ? -12.389 -7.584 17.360 1.00 96.19 94 PHE A N 1
ATOM 733 C CA . PHE A 1 94 ? -11.182 -7.897 16.594 1.00 96.19 94 PHE A CA 1
ATOM 734 C C . PHE A 1 94 ? -11.270 -7.450 15.129 1.00 96.19 94 PHE A C 1
ATOM 736 O O . PHE A 1 94 ? -10.440 -7.849 14.311 1.00 96.19 94 PHE A O 1
ATOM 743 N N . THR A 1 95 ? -12.253 -6.614 14.793 1.00 95.19 95 THR A N 1
ATOM 744 C CA . THR A 1 95 ? -12.414 -6.041 13.458 1.00 95.19 95 THR A CA 1
ATOM 745 C C . THR A 1 95 ? -12.359 -4.523 13.551 1.00 95.19 95 THR A C 1
ATOM 747 O O . THR A 1 95 ? -13.196 -3.898 14.193 1.00 95.19 95 THR A O 1
ATOM 750 N N . TYR A 1 96 ? -11.377 -3.915 12.888 1.00 97.19 96 TYR A N 1
ATOM 751 C CA . TYR A 1 96 ? -11.275 -2.462 12.773 1.00 97.19 96 TYR A CA 1
ATOM 752 C C . TYR A 1 96 ? -11.570 -2.032 11.337 1.00 97.19 96 TYR A C 1
ATOM 754 O O . TYR A 1 96 ? -10.872 -2.450 10.410 1.00 97.19 96 TYR A O 1
ATOM 762 N N . THR A 1 97 ? -12.590 -1.190 11.166 1.00 97.00 97 THR A N 1
ATOM 763 C CA . THR A 1 97 ? -12.980 -0.629 9.865 1.00 97.00 97 THR A CA 1
ATOM 764 C C . THR A 1 97 ? -12.401 0.779 9.722 1.00 97.00 97 THR A C 1
ATOM 766 O O . THR A 1 97 ? -12.555 1.568 10.658 1.00 97.00 97 THR A O 1
ATOM 769 N N . PRO A 1 98 ? -11.766 1.115 8.582 1.00 97.88 98 PRO A N 1
ATOM 770 C CA . PRO A 1 98 ? -11.283 2.462 8.324 1.00 97.88 98 PRO A CA 1
ATOM 771 C C . PRO A 1 98 ? -12.331 3.548 8.586 1.00 97.88 98 PRO A C 1
ATOM 773 O O . PRO A 1 98 ? -13.464 3.457 8.112 1.00 97.88 98 PRO A O 1
ATOM 776 N N . ARG A 1 99 ? -11.923 4.607 9.285 1.00 97.00 99 ARG A N 1
ATOM 777 C CA . ARG A 1 99 ? -12.715 5.812 9.556 1.00 97.00 99 ARG A CA 1
ATOM 778 C C . ARG A 1 99 ? -11.884 7.069 9.314 1.00 97.00 99 ARG A C 1
ATOM 780 O O . ARG A 1 99 ? -10.657 7.016 9.326 1.00 97.00 99 ARG A O 1
ATOM 787 N N . GLU A 1 100 ? -12.543 8.195 9.082 1.00 96.81 100 GLU A N 1
ATOM 788 C CA . GLU A 1 100 ? -11.838 9.473 8.987 1.00 96.81 100 GLU A CA 1
ATOM 789 C C . GLU A 1 100 ? -11.263 9.839 10.361 1.00 96.81 100 GLU A C 1
ATOM 791 O O . GLU A 1 100 ? -11.979 9.846 11.366 1.00 96.81 100 GLU A O 1
ATOM 796 N N . LEU A 1 101 ? -9.953 10.080 10.407 1.00 95.38 101 LEU A N 1
ATOM 797 C CA . LEU A 1 101 ? -9.214 10.426 11.622 1.00 95.38 101 LEU A CA 1
ATOM 798 C C . LEU A 1 101 ? -8.636 11.836 11.490 1.00 95.38 101 LEU A C 1
ATOM 800 O O . LEU A 1 101 ? -8.137 12.200 10.429 1.00 95.38 101 LEU A O 1
ATOM 804 N N . THR A 1 102 ? -8.718 12.629 12.554 1.00 89.06 102 THR A N 1
ATOM 805 C CA . THR A 1 102 ? -8.198 14.006 12.605 1.00 89.06 102 THR A CA 1
ATOM 806 C C . THR A 1 102 ? -6.775 14.056 13.123 1.00 89.06 102 THR A C 1
ATOM 808 O O . THR A 1 102 ? -6.526 13.362 14.135 1.00 89.06 102 THR A O 1
#

Sequence (102 aa):
EADPRHRMALVFRWYLGSSSRWAITGESARRADYQIWCGPAMGAFNRWAAGTFLAEPPHRSVTQIALNLLEGAATLTRAHQLRTYGVPLPSEAFTYTPRELT

Radius of gyration: 22.19 Å; chains: 1; bounding box: 51×28×60 Å